Protein AF-A0A5K0ZH71-F1 (afdb_monomer_lite)

Foldseek 3Di:
DDDDDDDDDDDDDDDDDDPDDPPPPPPPPDDDDDDDPDDDDDDKDWDWDWDQDPPVNDIDIDIDIPDDDWDKDKAADDPDPPPFGAHDDDDDDPQWDDDPNRTIMHTDD

Sequence (109 aa):
LDQMSNMLLKTKGSQSKGQGEKKMKQNDGIYEEYPILKETIVDGFLSISVQESKEMKKHLVFFDTDLSGDIIVHWGVCKDDKKRWEIPSGPHPPKTHIFRKKALRTFLQ

Organism: NCBI:txid210225

Structure (mmCIF, N/CA/C/O backbone):
data_AF-A0A5K0ZH71-F1
#
_entry.id   AF-A0A5K0ZH71-F1
#
loop_
_atom_site.group_PDB
_atom_site.id
_atom_site.type_symbol
_atom_site.label_atom_id
_atom_site.label_alt_id
_atom_site.label_comp_id
_atom_site.label_asym_id
_atom_site.label_entity_id
_atom_site.label_seq_id
_atom_site.pdbx_PDB_ins_code
_atom_site.Cartn_x
_atom_site.Cartn_y
_atom_site.Cartn_z
_atom_site.occupancy
_atom_site.B_iso_or_equiv
_atom_site.auth_seq_id
_atom_site.auth_comp_id
_atom_site.auth_asym_id
_atom_site.auth_atom_id
_atom_site.pdbx_PDB_model_num
ATOM 1 N N . LEU A 1 1 ? 39.118 -36.089 -10.237 1.00 35.03 1 LEU A N 1
ATOM 2 C CA . LEU A 1 1 ? 39.570 -35.903 -11.626 1.00 35.03 1 LEU A CA 1
ATOM 3 C C . LEU A 1 1 ? 38.456 -35.151 -12.341 1.00 35.03 1 LEU A C 1
ATOM 5 O O . LEU A 1 1 ? 37.458 -35.777 -12.651 1.00 35.03 1 LEU A O 1
ATOM 9 N N . ASP A 1 2 ? 38.411 -33.837 -12.507 1.00 37.56 2 ASP A N 1
ATOM 10 C CA . ASP A 1 2 ? 39.281 -32.703 -12.184 1.00 37.56 2 ASP A CA 1
ATOM 11 C C . ASP A 1 2 ? 38.351 -31.477 -12.154 1.00 37.56 2 ASP A C 1
ATOM 13 O O . ASP A 1 2 ? 37.474 -31.334 -13.001 1.00 37.56 2 ASP A O 1
ATOM 17 N N . GLN A 1 3 ? 38.301 -30.730 -11.052 1.00 43.28 3 GLN A N 1
ATOM 18 C CA . GLN A 1 3 ? 38.891 -29.390 -10.951 1.00 43.28 3 GLN A CA 1
ATOM 19 C C . GLN A 1 3 ? 38.904 -28.576 -12.257 1.00 43.28 3 GLN A C 1
ATOM 21 O O . GLN A 1 3 ? 39.771 -28.754 -13.104 1.00 43.28 3 GLN A O 1
ATOM 26 N N . MET A 1 4 ? 38.040 -27.563 -12.324 1.00 40.00 4 MET A N 1
ATOM 27 C CA . MET A 1 4 ? 38.309 -26.343 -13.089 1.00 40.00 4 MET A CA 1
ATOM 28 C C . MET A 1 4 ? 38.264 -25.161 -12.121 1.00 40.00 4 MET A C 1
ATOM 30 O O . MET A 1 4 ? 37.218 -24.606 -11.796 1.00 40.00 4 MET A O 1
ATOM 34 N N . SER A 1 5 ? 39.456 -24.872 -11.605 1.00 38.00 5 SER A N 1
ATOM 35 C CA . SER A 1 5 ? 39.851 -23.634 -10.942 1.00 38.00 5 SER A CA 1
ATOM 36 C C . SER A 1 5 ? 40.274 -22.595 -11.992 1.00 38.00 5 SER A C 1
ATOM 38 O O . SER A 1 5 ? 40.619 -22.957 -13.116 1.00 38.00 5 SER A O 1
ATOM 40 N N . ASN A 1 6 ? 40.391 -21.341 -11.532 1.00 37.84 6 ASN A N 1
ATOM 41 C CA . ASN A 1 6 ? 41.054 -20.165 -12.127 1.00 37.84 6 ASN A CA 1
ATOM 42 C C . ASN A 1 6 ? 40.073 -19.259 -12.905 1.00 37.84 6 ASN A C 1
ATOM 44 O O . ASN A 1 6 ? 39.447 -19.680 -13.859 1.00 37.84 6 ASN A O 1
ATOM 48 N N . MET A 1 7 ? 39.859 -17.994 -12.534 1.00 36.88 7 MET A N 1
ATOM 49 C CA . MET A 1 7 ? 40.8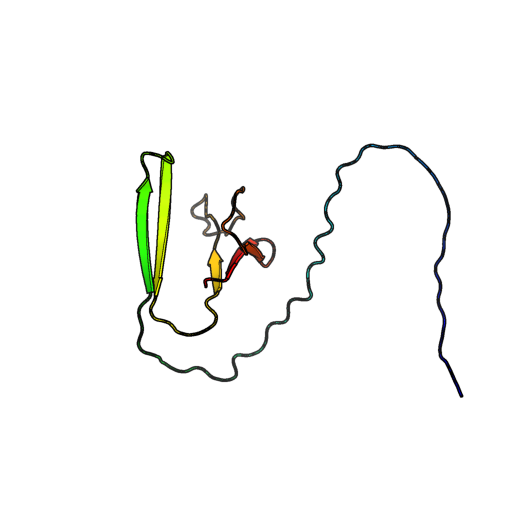99 -16.976 -12.408 1.00 36.88 7 MET A CA 1
ATOM 50 C C . MET A 1 7 ? 40.730 -16.038 -11.209 1.00 36.88 7 MET A C 1
ATOM 52 O O . MET A 1 7 ? 39.722 -15.368 -11.000 1.00 36.88 7 MET A O 1
ATOM 56 N N . LEU A 1 8 ? 41.843 -15.948 -10.497 1.00 36.78 8 LEU A N 1
ATOM 57 C CA . LEU A 1 8 ? 42.254 -14.913 -9.572 1.00 36.78 8 LEU A CA 1
ATOM 58 C C . LEU A 1 8 ? 42.558 -13.618 -10.354 1.00 36.78 8 LEU A C 1
ATOM 60 O O . LEU A 1 8 ? 43.477 -13.602 -11.166 1.00 36.78 8 LEU A O 1
ATOM 64 N N . LEU A 1 9 ? 41.869 -12.515 -10.058 1.00 39.53 9 LEU A N 1
ATOM 65 C CA . LEU A 1 9 ? 42.387 -11.166 -10.317 1.00 39.53 9 LEU A CA 1
ATOM 66 C C . LEU A 1 9 ? 42.662 -10.502 -8.967 1.00 39.53 9 LEU A C 1
ATOM 68 O O . LEU A 1 9 ? 41.819 -9.826 -8.383 1.00 39.53 9 LEU A O 1
ATOM 72 N N . LYS A 1 10 ? 43.867 -10.748 -8.445 1.00 32.72 10 LYS A N 1
ATOM 73 C CA . LYS A 1 10 ? 44.486 -9.886 -7.437 1.00 32.72 10 LYS A CA 1
ATOM 74 C C . LYS A 1 10 ? 45.272 -8.810 -8.178 1.00 32.72 10 LYS A C 1
ATOM 76 O O . LYS A 1 10 ? 46.287 -9.127 -8.787 1.00 32.72 10 LYS A O 1
ATOM 81 N N . THR A 1 11 ? 44.883 -7.552 -8.007 1.00 38.69 11 THR A N 1
ATOM 82 C CA . THR A 1 11 ? 45.787 -6.414 -8.212 1.00 38.69 11 THR A CA 1
ATOM 83 C C . THR A 1 11 ? 45.889 -5.672 -6.885 1.00 38.69 11 THR A C 1
ATOM 85 O O . THR A 1 11 ? 44.890 -5.195 -6.350 1.00 38.69 11 THR A O 1
ATOM 88 N N . LYS A 1 12 ? 47.093 -5.648 -6.301 1.00 36.97 12 LYS A N 1
ATOM 89 C CA . LYS A 1 12 ? 47.410 -4.884 -5.088 1.00 36.97 12 LYS A CA 1
ATOM 90 C C . LYS A 1 12 ? 47.831 -3.461 -5.461 1.00 36.97 12 LYS A C 1
ATOM 92 O O . LYS A 1 12 ? 48.681 -3.298 -6.325 1.00 36.97 12 LYS A O 1
ATOM 97 N N . GLY A 1 13 ? 47.359 -2.500 -4.666 1.00 32.72 13 GLY A N 1
ATOM 98 C CA . GLY A 1 13 ? 48.153 -1.349 -4.225 1.00 32.72 13 GLY A CA 1
ATOM 99 C C . GLY A 1 13 ? 47.803 0.004 -4.843 1.00 32.72 13 GLY A C 1
ATOM 100 O O . GLY A 1 13 ? 48.231 0.306 -5.944 1.00 32.72 13 GLY A O 1
ATOM 101 N N . SER A 1 14 ? 47.134 0.864 -4.071 1.00 30.84 14 SER A N 1
ATOM 102 C CA . SER A 1 14 ? 47.759 2.099 -3.572 1.00 30.84 14 SER A CA 1
ATOM 103 C C . SER A 1 14 ? 46.867 2.749 -2.508 1.00 30.84 14 SER A C 1
ATOM 105 O O . SER A 1 14 ? 45.655 2.876 -2.674 1.00 30.84 14 SER A O 1
ATOM 107 N N . GLN A 1 15 ? 47.476 3.114 -1.382 1.00 37.81 15 GLN A N 1
ATOM 108 C CA . GLN A 1 15 ? 46.879 3.903 -0.312 1.00 37.81 15 GLN A CA 1
ATOM 109 C C . GLN A 1 15 ? 46.767 5.360 -0.781 1.00 37.81 15 GLN A C 1
ATOM 111 O O . GLN A 1 15 ? 47.780 6.007 -1.022 1.00 37.81 15 GLN A O 1
ATOM 116 N N . SER A 1 16 ? 45.557 5.914 -0.801 1.00 35.88 16 SER A N 1
ATOM 117 C CA . SER A 1 16 ? 45.359 7.362 -0.699 1.00 35.88 16 SER A CA 1
ATOM 118 C C . SER A 1 16 ? 44.212 7.640 0.265 1.00 35.88 16 SER A C 1
ATOM 120 O O . SER A 1 16 ? 43.078 7.211 0.046 1.00 35.88 16 SER A O 1
ATOM 122 N N . LYS A 1 17 ? 44.529 8.330 1.365 1.00 39.56 17 LYS A N 1
ATOM 123 C CA . LYS A 1 17 ? 43.561 8.858 2.330 1.00 39.56 17 LYS A CA 1
ATOM 124 C C . LYS A 1 17 ? 42.609 9.821 1.615 1.00 39.56 17 LYS A C 1
ATOM 126 O O . LYS A 1 17 ? 43.053 10.810 1.046 1.00 39.56 17 LYS A O 1
ATOM 131 N N . GLY A 1 18 ? 41.315 9.556 1.723 1.00 32.16 18 GLY A N 1
ATOM 132 C CA . GLY A 1 18 ? 40.247 10.487 1.386 1.00 32.16 18 GLY A CA 1
ATOM 133 C C . GLY A 1 18 ? 38.979 10.035 2.095 1.00 32.16 18 GLY A C 1
ATOM 134 O O . GLY A 1 18 ? 38.465 8.956 1.812 1.00 32.16 18 GLY A O 1
ATOM 135 N N . GLN A 1 19 ? 38.519 10.821 3.071 1.00 44.03 19 GLN A N 1
ATOM 136 C CA . GLN A 1 19 ? 37.180 10.692 3.639 1.00 44.03 19 GLN A CA 1
ATOM 137 C C . GLN A 1 19 ? 36.180 10.921 2.504 1.00 44.03 19 GLN A C 1
ATOM 139 O O . GLN A 1 19 ? 36.032 12.033 2.012 1.00 44.03 19 GLN A O 1
ATOM 144 N N . GLY A 1 20 ? 35.544 9.845 2.058 1.00 29.58 20 GLY A N 1
ATOM 145 C CA . GLY A 1 20 ? 34.496 9.861 1.055 1.00 29.58 20 GLY A CA 1
ATOM 146 C C . GLY A 1 20 ? 33.407 8.918 1.522 1.00 29.58 20 GLY A C 1
ATOM 147 O O . GLY A 1 20 ? 33.660 7.741 1.775 1.00 29.58 20 GLY A O 1
ATOM 148 N N . GLU A 1 21 ? 32.227 9.486 1.717 1.00 36.91 21 GLU A N 1
ATOM 149 C CA . GLU A 1 21 ? 30.980 8.853 2.123 1.00 36.91 21 GLU A CA 1
ATOM 150 C C . GLU A 1 21 ? 30.855 7.420 1.588 1.00 36.91 21 GLU A C 1
ATOM 152 O O . GLU A 1 21 ? 30.946 7.170 0.382 1.00 36.91 21 GLU A O 1
ATOM 157 N N . LYS A 1 22 ? 30.615 6.462 2.491 1.00 34.19 22 LYS A N 1
ATOM 158 C CA . LYS A 1 22 ? 30.231 5.099 2.119 1.00 34.19 22 LYS A CA 1
ATOM 159 C C . LYS A 1 22 ? 28.872 5.165 1.418 1.00 34.19 22 LYS A C 1
ATOM 161 O O . LYS A 1 22 ? 27.836 4.970 2.047 1.00 34.19 22 LYS A O 1
ATOM 166 N N . LYS A 1 23 ? 28.866 5.409 0.105 1.00 37.25 23 LYS A N 1
ATOM 167 C CA . LYS A 1 23 ? 27.742 5.050 -0.758 1.00 37.25 23 LYS A CA 1
ATOM 168 C C . LYS A 1 23 ? 27.621 3.538 -0.682 1.00 37.25 23 LYS A C 1
ATOM 170 O O . LYS A 1 23 ? 28.367 2.801 -1.324 1.00 37.25 23 LYS A O 1
ATOM 175 N N . MET A 1 24 ? 26.723 3.099 0.189 1.00 38.91 24 MET A N 1
ATOM 176 C CA . MET A 1 24 ? 26.236 1.736 0.268 1.00 38.91 24 MET A CA 1
ATOM 177 C C . MET A 1 24 ? 25.810 1.354 -1.151 1.00 38.91 24 MET A C 1
ATOM 179 O O . MET A 1 24 ? 24.806 1.855 -1.655 1.00 38.91 24 MET A O 1
ATOM 183 N N . LYS A 1 25 ? 26.639 0.557 -1.838 1.00 42.22 25 LYS A N 1
ATOM 184 C CA . LYS A 1 25 ? 26.277 -0.063 -3.112 1.00 42.22 25 LYS A CA 1
ATOM 185 C C . LYS A 1 25 ? 25.063 -0.928 -2.808 1.00 42.22 25 LYS A C 1
ATOM 187 O O . LYS A 1 25 ? 25.201 -2.021 -2.265 1.00 42.22 25 LYS A O 1
ATOM 192 N N . GLN A 1 26 ? 23.878 -0.396 -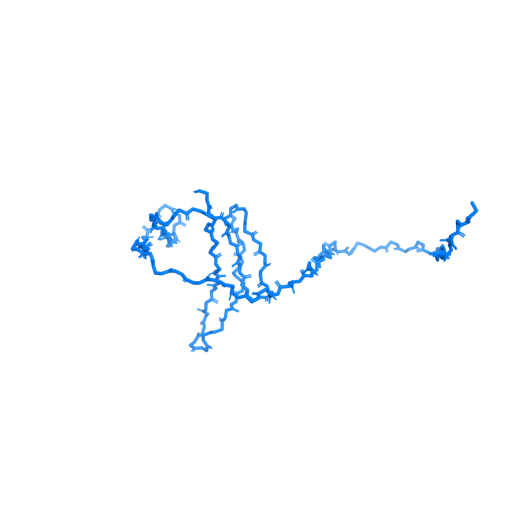3.081 1.00 53.59 26 GLN A N 1
ATOM 193 C CA . GLN A 1 26 ? 22.684 -1.209 -3.178 1.00 53.59 26 GLN A CA 1
ATOM 194 C C . GLN A 1 26 ? 22.958 -2.154 -4.342 1.00 53.59 26 GLN A C 1
ATOM 196 O O . GLN A 1 26 ? 23.042 -1.723 -5.489 1.00 53.59 26 GLN A O 1
ATOM 201 N N . ASN A 1 27 ? 23.219 -3.423 -4.025 1.00 48.53 27 ASN A N 1
ATOM 202 C CA . ASN A 1 27 ? 23.060 -4.480 -5.005 1.00 48.53 27 ASN A CA 1
ATOM 203 C C . ASN A 1 27 ? 21.618 -4.347 -5.480 1.00 48.53 27 ASN A C 1
ATOM 205 O O . ASN A 1 27 ? 20.692 -4.600 -4.708 1.00 48.53 27 ASN A O 1
ATOM 209 N N . ASP A 1 28 ? 21.448 -3.876 -6.711 1.00 54.19 28 ASP A N 1
ATOM 210 C CA . ASP A 1 28 ? 20.194 -3.968 -7.435 1.00 54.19 28 ASP A CA 1
ATOM 211 C C . ASP A 1 28 ? 19.927 -5.471 -7.578 1.00 54.19 28 ASP A C 1
ATOM 213 O O . ASP A 1 28 ? 20.403 -6.109 -8.515 1.00 54.19 28 ASP A O 1
ATOM 217 N N . GLY A 1 29 ? 19.302 -6.068 -6.557 1.00 58.12 29 GLY A N 1
ATOM 218 C CA . GLY A 1 29 ? 18.935 -7.476 -6.553 1.00 58.12 29 GLY A CA 1
ATOM 219 C C . GLY A 1 29 ? 18.209 -7.768 -7.855 1.00 58.12 29 GLY A C 1
ATOM 220 O O . GLY A 1 29 ? 17.353 -6.982 -8.265 1.00 58.12 29 GLY A O 1
ATOM 221 N N . ILE A 1 30 ? 18.622 -8.839 -8.529 1.00 63.50 30 ILE A N 1
ATOM 222 C CA . ILE A 1 30 ? 18.073 -9.234 -9.822 1.00 63.50 30 ILE A CA 1
ATOM 223 C C . ILE A 1 30 ? 16.554 -9.329 -9.642 1.00 63.50 30 ILE A C 1
ATOM 225 O O . ILE A 1 30 ? 16.062 -10.114 -8.833 1.00 63.50 30 ILE A O 1
ATOM 229 N N . TYR A 1 31 ? 15.831 -8.427 -10.301 1.00 64.31 31 TYR A N 1
ATOM 230 C CA . TYR A 1 31 ? 14.381 -8.372 -10.245 1.00 64.31 31 TYR A CA 1
ATOM 231 C C . TYR A 1 31 ? 13.847 -9.207 -11.398 1.00 64.31 31 TYR A C 1
ATOM 233 O O . TYR A 1 31 ? 14.067 -8.862 -12.558 1.00 64.31 31 TYR A O 1
ATOM 241 N N . GLU A 1 32 ? 13.159 -10.291 -11.068 1.00 72.38 32 GLU A N 1
ATOM 242 C CA . GLU A 1 32 ? 12.514 -11.163 -12.041 1.00 72.38 32 GLU A CA 1
ATOM 243 C C . GLU A 1 32 ? 11.000 -10.993 -11.931 1.00 72.38 32 GLU A C 1
ATOM 245 O O . GLU A 1 32 ? 10.413 -11.133 -10.855 1.00 72.38 32 GLU A O 1
ATOM 250 N N . GLU A 1 33 ? 10.370 -10.641 -13.051 1.00 74.38 33 GLU A N 1
ATOM 251 C CA . GLU A 1 33 ? 8.919 -10.699 -13.187 1.00 74.38 33 GLU A CA 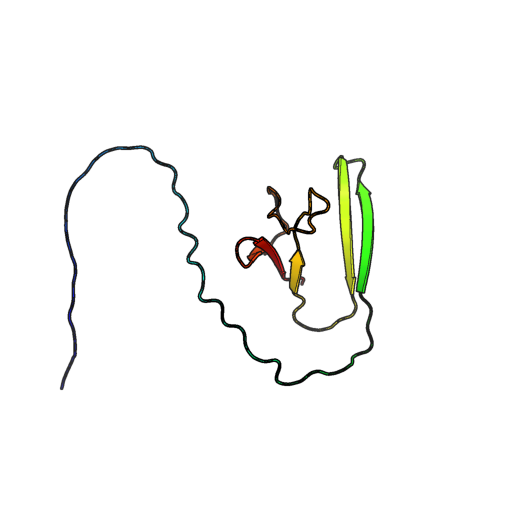1
ATOM 252 C C . GLU A 1 33 ? 8.542 -12.113 -13.609 1.00 74.38 33 GLU A C 1
ATOM 254 O O . GLU A 1 33 ? 9.015 -12.612 -14.630 1.00 74.38 33 GLU A O 1
ATOM 259 N N . TYR A 1 34 ? 7.678 -12.749 -12.826 1.00 78.44 34 TYR A N 1
ATOM 260 C CA . TYR A 1 34 ? 7.092 -14.031 -13.182 1.00 78.44 34 TYR A CA 1
ATOM 261 C C . TYR A 1 34 ? 5.692 -13.800 -13.751 1.00 78.44 34 TYR A C 1
ATOM 263 O O . TYR A 1 34 ? 4.960 -12.950 -13.235 1.00 78.44 34 TYR A O 1
ATOM 271 N N . PRO A 1 35 ? 5.294 -14.537 -14.800 1.00 83.00 35 PRO A N 1
ATOM 272 C CA . PRO A 1 35 ? 3.938 -14.454 -15.317 1.00 83.00 35 PRO A CA 1
ATOM 273 C C . PRO A 1 35 ? 2.939 -14.916 -14.250 1.00 83.00 35 PRO A C 1
ATOM 275 O O . PRO A 1 35 ? 3.186 -15.879 -13.522 1.00 83.00 35 PRO A O 1
ATOM 278 N N . ILE A 1 36 ? 1.793 -14.237 -14.173 1.00 85.69 36 ILE A N 1
ATOM 279 C CA . ILE A 1 36 ? 0.689 -14.648 -13.301 1.00 85.69 36 ILE A CA 1
ATOM 280 C C . ILE A 1 36 ? 0.133 -15.964 -13.852 1.00 85.69 36 ILE A C 1
ATOM 282 O O . ILE A 1 36 ? -0.427 -16.001 -14.944 1.00 85.69 36 ILE A O 1
ATOM 286 N N . LEU A 1 37 ? 0.320 -17.054 -13.104 1.00 91.62 37 LEU A N 1
ATOM 287 C CA . LEU A 1 37 ? -0.095 -18.399 -13.526 1.00 91.62 37 LEU A CA 1
ATOM 288 C C . LEU A 1 37 ? -1.567 -18.695 -13.217 1.00 91.62 37 LEU A C 1
ATOM 290 O O . LEU A 1 37 ? -2.165 -19.575 -13.833 1.00 91.62 37 LEU A O 1
ATOM 294 N N . LYS A 1 38 ? -2.139 -17.993 -12.235 1.00 89.50 38 LYS A N 1
ATOM 295 C CA . LYS A 1 38 ? -3.518 -18.167 -11.784 1.00 89.50 38 LYS A CA 1
ATOM 296 C C . LYS A 1 38 ? -4.022 -16.874 -11.158 1.00 89.50 38 LYS A C 1
ATOM 298 O O . LYS A 1 38 ? -3.334 -16.279 -10.335 1.00 89.50 38 LYS A O 1
ATOM 303 N N . GLU A 1 39 ? -5.241 -16.504 -11.510 1.00 89.44 39 GLU A N 1
ATOM 304 C CA . GLU A 1 39 ? -5.984 -15.402 -10.912 1.00 89.44 39 GLU A CA 1
ATOM 305 C C . GLU A 1 39 ? -7.297 -15.958 -10.358 1.00 89.44 39 GLU A C 1
ATOM 307 O O . GLU A 1 39 ? -7.931 -16.818 -10.976 1.00 89.44 39 GLU A O 1
ATOM 312 N N . THR A 1 40 ? -7.679 -15.519 -9.164 1.00 86.56 40 THR A N 1
ATOM 313 C CA . THR A 1 40 ? -8.939 -15.902 -8.527 1.00 86.56 40 THR A CA 1
ATOM 314 C C . THR A 1 40 ? -9.601 -14.668 -7.965 1.00 86.56 40 THR A C 1
ATOM 316 O O . THR A 1 40 ? -8.954 -13.887 -7.270 1.00 86.56 40 THR A O 1
ATOM 319 N N . ILE A 1 41 ? -10.895 -14.531 -8.227 1.00 86.50 41 ILE A N 1
ATOM 320 C CA . ILE A 1 41 ? -11.710 -13.510 -7.584 1.00 86.50 41 ILE A CA 1
ATOM 321 C C . ILE A 1 41 ? -11.969 -13.984 -6.158 1.00 86.50 41 ILE A C 1
ATOM 323 O O . ILE A 1 41 ? -12.452 -15.098 -5.948 1.00 86.50 41 ILE A O 1
ATOM 327 N N . VAL A 1 42 ? -11.595 -13.149 -5.199 1.00 84.81 42 VAL A N 1
ATOM 328 C CA . VAL A 1 42 ? -11.853 -13.354 -3.778 1.00 84.81 42 VAL A CA 1
ATOM 329 C C . VAL A 1 42 ? -12.642 -12.162 -3.269 1.00 84.81 42 VAL A C 1
ATOM 331 O O . VAL A 1 42 ? -12.348 -11.023 -3.637 1.00 84.81 42 VAL A O 1
ATOM 334 N N . ASP A 1 43 ? -13.644 -12.432 -2.443 1.00 89.19 43 ASP A N 1
ATOM 335 C CA . ASP A 1 43 ? -14.326 -11.379 -1.706 1.00 89.19 43 ASP A CA 1
ATOM 336 C C . ASP A 1 43 ? -13.424 -10.928 -0.554 1.00 89.19 43 ASP A C 1
ATOM 338 O O . ASP A 1 43 ? -12.831 -11.752 0.144 1.00 89.19 43 ASP A O 1
ATOM 342 N N . GLY A 1 44 ? -13.307 -9.618 -0.375 1.00 88.12 44 GLY A N 1
ATOM 343 C CA . GLY A 1 44 ? -12.516 -9.005 0.683 1.00 88.12 44 GLY A CA 1
ATOM 344 C C . GLY A 1 44 ? -12.633 -7.488 0.637 1.00 88.12 44 GLY A C 1
ATOM 345 O O . GLY A 1 44 ? -13.252 -6.921 -0.270 1.00 88.12 44 GLY A O 1
ATOM 346 N N . PHE A 1 45 ? -12.033 -6.816 1.610 1.00 91.12 45 PHE A N 1
ATOM 347 C CA . PHE A 1 45 ? -11.971 -5.367 1.674 1.00 91.12 45 PHE A CA 1
ATOM 348 C C . PHE A 1 45 ? -10.535 -4.863 1.788 1.00 91.12 45 PHE A C 1
ATOM 350 O O . PHE A 1 45 ? -9.651 -5.476 2.383 1.00 91.12 45 PHE A O 1
ATOM 357 N N . LEU A 1 46 ? -10.328 -3.673 1.237 1.00 90.75 46 LEU A N 1
ATOM 358 C CA . LEU A 1 46 ? -9.191 -2.819 1.532 1.00 90.75 46 LEU A CA 1
ATOM 359 C C . LEU A 1 46 ? -9.752 -1.433 1.837 1.00 90.75 46 LEU A C 1
ATOM 361 O O . LEU A 1 46 ? -10.380 -0.810 0.982 1.00 90.75 46 LEU A O 1
ATOM 365 N N . SER A 1 47 ? -9.527 -0.959 3.053 1.00 93.62 47 SER A N 1
ATOM 366 C CA . SER A 1 47 ? -9.879 0.381 3.494 1.00 93.62 47 SER A CA 1
ATOM 367 C C . SER A 1 47 ? -8.613 1.211 3.640 1.00 93.62 47 SER A C 1
ATOM 369 O O . SER A 1 47 ? -7.620 0.765 4.217 1.00 93.62 47 SER A O 1
ATOM 371 N N . ILE A 1 48 ? -8.656 2.431 3.107 1.00 93.38 48 ILE A N 1
ATOM 372 C CA . ILE A 1 48 ? -7.591 3.416 3.256 1.00 93.38 48 ILE A CA 1
ATOM 373 C C . ILE A 1 48 ? -8.205 4.635 3.922 1.00 93.38 48 ILE A C 1
ATOM 375 O O . ILE A 1 48 ? -9.130 5.242 3.381 1.00 93.38 48 ILE A O 1
ATOM 379 N N . SER A 1 49 ? -7.679 5.008 5.082 1.00 94.88 49 SER A N 1
ATOM 380 C CA . SER A 1 49 ? -8.114 6.212 5.785 1.00 94.88 49 SER A CA 1
ATOM 381 C C . SER A 1 49 ? -6.935 7.125 6.086 1.00 94.88 49 SER A C 1
ATOM 383 O O . SER A 1 49 ? -5.796 6.684 6.244 1.00 94.88 49 SER A O 1
ATOM 385 N N . VAL A 1 50 ? -7.210 8.428 6.118 1.00 94.38 50 VAL A N 1
ATOM 386 C CA . VAL A 1 50 ? -6.212 9.452 6.420 1.00 94.38 50 VAL A CA 1
ATOM 387 C C . VAL A 1 50 ? -6.691 10.248 7.618 1.00 94.38 50 VAL A C 1
ATOM 389 O O . VAL A 1 50 ? -7.776 10.825 7.593 1.00 94.38 50 VAL A O 1
ATOM 392 N N . GLN A 1 51 ? -5.866 10.301 8.657 1.00 94.69 51 GLN A N 1
ATOM 393 C CA . GLN A 1 51 ? -6.152 11.045 9.875 1.00 94.69 51 GLN A CA 1
ATOM 394 C C . GLN A 1 51 ? -5.055 12.071 10.135 1.00 94.69 51 GLN A C 1
ATOM 396 O O . GLN A 1 51 ? -3.867 11.782 10.021 1.00 94.69 51 GLN A O 1
ATOM 401 N N . GLU A 1 52 ? -5.433 13.281 10.528 1.00 94.44 52 GLU A N 1
ATOM 402 C CA . GLU A 1 52 ? -4.467 14.262 11.012 1.00 94.44 52 GLU A CA 1
ATOM 403 C C . GLU A 1 52 ? -4.044 13.931 12.452 1.00 94.44 52 GLU A C 1
ATOM 405 O O . GLU A 1 52 ? -4.871 13.861 13.363 1.00 94.44 52 GLU A O 1
ATOM 410 N N . SER A 1 53 ? -2.742 13.749 12.673 1.00 90.25 53 SER A N 1
ATOM 411 C CA . SER A 1 53 ? -2.161 13.651 14.009 1.00 90.25 53 SER A CA 1
ATOM 412 C C . SER A 1 53 ? -1.647 15.019 14.440 1.00 90.25 53 SER A C 1
ATOM 414 O O . SER A 1 53 ? -0.615 15.492 13.957 1.00 90.25 53 SER A O 1
ATOM 416 N N . LYS A 1 54 ? -2.355 15.646 15.388 1.00 91.88 54 LYS A N 1
ATOM 417 C CA . LYS A 1 54 ? -1.945 16.931 15.980 1.00 91.88 54 LYS A CA 1
ATOM 418 C C . LYS A 1 54 ? -0.614 16.827 16.727 1.00 91.88 54 LYS A C 1
ATOM 420 O O . LYS A 1 54 ? 0.183 17.757 16.680 1.00 91.88 54 LYS A O 1
ATOM 425 N N . GLU A 1 55 ? -0.368 15.690 17.376 1.00 91.00 55 GLU A N 1
ATOM 426 C CA . GLU A 1 55 ? 0.871 15.408 18.108 1.00 91.00 55 GLU A CA 1
ATOM 427 C C . GLU A 1 55 ? 2.075 15.332 17.162 1.00 91.00 55 GLU A C 1
ATOM 429 O O . GLU A 1 55 ? 3.076 16.017 17.359 1.00 91.00 55 GLU A O 1
ATOM 434 N N . MET A 1 56 ? 1.953 14.550 16.087 1.00 84.19 56 MET A N 1
ATOM 435 C CA . MET A 1 56 ? 3.050 14.327 15.144 1.00 84.19 56 MET A CA 1
ATOM 436 C C . MET A 1 56 ? 3.155 15.418 14.072 1.00 84.19 56 MET A C 1
ATOM 438 O O . MET A 1 56 ? 4.120 15.410 13.306 1.00 84.19 56 MET A O 1
ATOM 442 N N . LYS A 1 57 ? 2.168 16.327 13.992 1.00 89.56 57 LYS A N 1
ATOM 443 C CA . LYS A 1 57 ? 1.984 17.321 12.916 1.00 89.56 57 LYS A CA 1
ATOM 444 C C . LYS A 1 57 ? 2.085 16.689 11.522 1.00 89.56 57 LYS A C 1
ATOM 446 O O . LYS A 1 57 ? 2.754 17.210 10.631 1.00 89.56 57 LYS A O 1
ATOM 451 N N . LYS A 1 58 ? 1.474 15.514 11.363 1.00 85.94 58 LYS A N 1
ATOM 452 C CA . LYS A 1 58 ? 1.535 14.683 10.153 1.00 85.94 58 LYS A CA 1
ATOM 453 C C . LYS A 1 58 ? 0.173 14.070 9.870 1.00 85.94 58 LYS A C 1
ATOM 455 O O . LYS A 1 58 ? -0.603 13.822 10.791 1.00 85.94 58 LYS A O 1
ATOM 460 N N . HIS A 1 59 ? -0.070 13.754 8.605 1.00 89.12 59 HIS A N 1
ATOM 461 C CA . HIS A 1 59 ? -1.154 12.857 8.228 1.00 89.12 59 HIS A CA 1
ATOM 462 C C . HIS A 1 59 ? -0.702 11.408 8.419 1.00 89.12 59 HIS A C 1
ATOM 464 O O . HIS A 1 59 ? 0.359 11.010 7.935 1.00 89.12 59 HIS A O 1
ATOM 470 N N . LEU A 1 60 ? -1.499 10.642 9.151 1.00 89.88 60 LEU A N 1
ATOM 471 C CA . LEU A 1 60 ? -1.374 9.202 9.290 1.00 89.88 60 LEU A CA 1
ATOM 472 C C . LEU A 1 60 ? -2.253 8.552 8.233 1.00 89.88 60 LEU A C 1
ATOM 474 O O . LEU A 1 60 ? -3.414 8.928 8.087 1.00 89.88 60 LEU A O 1
ATOM 478 N N . VAL A 1 61 ? -1.688 7.600 7.500 1.00 90.12 61 VAL A N 1
ATOM 479 C CA . VAL A 1 61 ? -2.418 6.796 6.521 1.00 90.12 61 VAL A CA 1
ATOM 480 C C . VAL A 1 61 ? -2.548 5.396 7.096 1.00 90.12 61 VAL A C 1
ATOM 482 O O . VAL A 1 61 ? -1.533 4.769 7.405 1.00 90.12 61 VAL A O 1
ATOM 485 N N . PHE A 1 62 ? -3.780 4.928 7.250 1.00 90.94 62 PHE A N 1
ATOM 486 C CA . PHE A 1 62 ? -4.093 3.588 7.728 1.00 90.94 62 PHE A CA 1
ATOM 487 C C . PHE A 1 62 ? -4.552 2.726 6.559 1.00 90.94 62 PHE A C 1
ATOM 489 O O . PHE A 1 62 ? -5.302 3.192 5.699 1.00 90.94 62 PHE A O 1
ATOM 496 N N . PHE A 1 63 ? -4.077 1.484 6.546 1.00 90.81 63 PHE A N 1
ATOM 497 C CA . PHE A 1 63 ? -4.435 0.458 5.577 1.00 90.81 63 PHE A CA 1
ATOM 498 C C . PHE A 1 63 ? -5.009 -0.718 6.359 1.00 90.81 63 PHE A C 1
ATOM 500 O O . PHE A 1 63 ? -4.264 -1.377 7.080 1.00 90.81 63 PHE A O 1
ATOM 507 N N . ASP A 1 64 ? -6.304 -0.971 6.198 1.00 91.50 64 ASP A N 1
ATOM 508 C CA . ASP A 1 64 ? -6.994 -2.092 6.833 1.00 91.50 64 ASP A CA 1
ATOM 509 C C . ASP A 1 64 ? -7.510 -3.038 5.754 1.00 91.50 64 ASP A C 1
ATOM 511 O O . ASP A 1 64 ? -8.104 -2.600 4.768 1.00 91.50 64 ASP A O 1
ATOM 515 N N . THR A 1 65 ? -7.288 -4.337 5.918 1.00 91.69 65 THR A N 1
ATOM 516 C CA . THR A 1 65 ? -7.731 -5.352 4.960 1.00 91.69 65 THR A CA 1
ATOM 517 C C . THR A 1 65 ? -7.971 -6.688 5.654 1.00 91.69 65 THR A C 1
ATOM 519 O O . THR A 1 65 ? -7.329 -6.983 6.660 1.00 91.69 65 THR A O 1
ATOM 522 N N . ASP A 1 66 ? -8.892 -7.490 5.123 1.00 91.94 66 ASP A N 1
ATOM 523 C CA . ASP A 1 66 ? -9.121 -8.888 5.513 1.00 91.94 66 ASP A CA 1
ATOM 524 C C . ASP A 1 66 ? -8.438 -9.894 4.574 1.00 91.94 66 ASP A C 1
ATOM 526 O O . ASP A 1 66 ? -8.597 -11.106 4.742 1.00 91.94 66 ASP A O 1
ATOM 530 N N . LEU A 1 67 ? -7.666 -9.414 3.594 1.00 89.44 67 LEU A N 1
ATOM 531 C CA . LEU A 1 67 ? -6.935 -10.282 2.683 1.00 89.44 67 LEU A CA 1
ATOM 532 C C . LEU A 1 67 ? -5.924 -11.130 3.464 1.00 89.44 67 LEU A C 1
ATOM 534 O O . LEU A 1 67 ? -5.043 -10.623 4.153 1.00 89.44 67 LEU A O 1
ATOM 538 N N . SER A 1 68 ? -6.038 -12.448 3.337 1.00 86.06 68 SER A N 1
ATOM 539 C CA . SER A 1 68 ? -5.078 -13.388 3.915 1.00 86.06 68 SER A CA 1
ATOM 540 C C . SER A 1 68 ? -3.826 -13.525 3.044 1.00 86.06 68 SER A C 1
ATOM 542 O O . SER A 1 68 ? -3.918 -13.485 1.817 1.00 86.06 68 SER A O 1
ATOM 544 N N . GLY A 1 69 ? -2.682 -13.817 3.666 1.00 87.25 69 GLY A N 1
ATOM 545 C CA . GLY A 1 69 ? -1.420 -14.099 2.978 1.00 87.25 69 GLY A CA 1
ATOM 546 C C . GLY A 1 69 ? -0.433 -12.933 3.015 1.00 87.25 69 GLY A C 1
ATOM 547 O O . GLY A 1 69 ? -0.557 -12.016 3.822 1.00 87.25 69 GLY A O 1
ATOM 548 N N . ASP A 1 70 ? 0.574 -12.997 2.147 1.00 88.56 70 ASP A N 1
ATOM 549 C CA . ASP A 1 70 ? 1.655 -12.015 2.090 1.00 88.56 70 ASP A CA 1
ATOM 550 C C . ASP A 1 70 ? 1.179 -10.711 1.435 1.00 88.56 70 ASP A C 1
ATOM 552 O O . ASP A 1 70 ? 1.088 -10.606 0.208 1.00 88.56 70 ASP A O 1
ATOM 556 N N . ILE A 1 71 ? 0.905 -9.688 2.249 1.00 88.56 71 ILE A N 1
ATOM 557 C CA . ILE A 1 71 ? 0.484 -8.377 1.749 1.00 88.56 71 ILE A CA 1
ATOM 558 C C . ILE A 1 71 ? 1.698 -7.472 1.551 1.00 88.56 71 ILE A C 1
ATOM 560 O O . ILE A 1 71 ? 2.458 -7.156 2.470 1.00 88.56 71 ILE A O 1
ATOM 564 N N . ILE A 1 72 ? 1.848 -6.990 0.320 1.00 91.00 72 ILE A N 1
ATOM 565 C CA . ILE A 1 72 ? 2.921 -6.087 -0.080 1.00 91.00 72 ILE A CA 1
ATOM 566 C C . ILE A 1 72 ? 2.318 -4.764 -0.545 1.00 91.00 72 ILE A C 1
ATOM 568 O O . ILE A 1 72 ? 1.590 -4.715 -1.534 1.00 91.00 72 ILE A O 1
ATOM 572 N N . VAL A 1 73 ? 2.703 -3.670 0.110 1.00 92.00 73 VAL A N 1
ATOM 573 C CA . VAL A 1 73 ? 2.316 -2.313 -0.286 1.00 92.00 73 VAL A CA 1
ATOM 574 C C . VAL A 1 73 ? 3.449 -1.661 -1.063 1.00 92.00 73 VAL A C 1
ATOM 576 O O . VAL A 1 73 ? 4.528 -1.416 -0.521 1.00 92.00 73 VAL A O 1
ATOM 579 N N . HIS A 1 74 ? 3.193 -1.333 -2.328 1.00 92.94 74 HIS A N 1
ATOM 580 C CA . HIS A 1 74 ? 4.030 -0.421 -3.102 1.00 92.94 74 HIS A CA 1
ATOM 581 C C . HIS A 1 74 ? 3.506 1.003 -2.925 1.00 92.94 74 HIS A C 1
ATOM 583 O O . HIS A 1 74 ? 2.343 1.269 -3.212 1.00 92.94 74 HIS A O 1
ATOM 589 N N . TRP A 1 75 ? 4.353 1.927 -2.476 1.00 92.56 75 TRP A N 1
ATOM 590 C CA . TRP A 1 75 ? 3.960 3.315 -2.235 1.00 92.56 75 TRP A CA 1
ATOM 591 C C . TRP A 1 75 ? 5.060 4.310 -2.617 1.00 92.56 75 TRP A C 1
ATOM 593 O O . TRP A 1 75 ? 6.230 3.965 -2.773 1.00 92.56 75 TRP A O 1
ATOM 603 N N . GLY A 1 76 ? 4.678 5.568 -2.789 1.00 92.81 76 GLY A N 1
ATOM 604 C CA . GLY A 1 76 ? 5.563 6.682 -3.111 1.00 92.81 76 GLY A CA 1
ATOM 605 C C . GLY A 1 76 ? 4.817 7.997 -2.927 1.00 92.81 76 GLY A C 1
ATOM 606 O O . GLY A 1 76 ? 3.631 7.999 -2.600 1.00 92.81 76 GLY A O 1
ATOM 607 N N . VAL A 1 77 ? 5.503 9.117 -3.131 1.00 90.44 77 VAL A N 1
ATOM 608 C CA . VAL A 1 77 ? 4.857 10.436 -3.149 1.00 90.44 77 VAL A CA 1
ATOM 609 C C . VAL A 1 77 ? 4.778 10.962 -4.570 1.00 90.44 77 VAL A C 1
ATOM 611 O O . VAL A 1 77 ? 5.656 10.698 -5.389 1.00 90.44 77 VAL A O 1
ATOM 614 N N . CYS A 1 78 ? 3.729 11.724 -4.848 1.00 90.19 78 CYS A N 1
ATOM 615 C CA . CYS A 1 78 ? 3.568 12.466 -6.087 1.00 90.19 78 CYS A CA 1
ATOM 616 C C . CYS A 1 78 ? 3.493 13.947 -5.720 1.00 90.19 78 CYS A C 1
ATOM 618 O O . CYS A 1 78 ? 2.575 14.353 -5.012 1.00 90.19 78 CYS A O 1
ATOM 620 N N . LYS A 1 79 ? 4.492 14.738 -6.124 1.00 84.81 79 LYS A N 1
ATOM 621 C CA . LYS A 1 79 ? 4.572 16.173 -5.786 1.00 84.81 79 LYS A CA 1
ATOM 622 C C . LYS A 1 79 ? 3.957 17.077 -6.849 1.00 84.81 79 LYS A C 1
ATOM 624 O O . LYS A 1 79 ? 3.712 18.247 -6.582 1.00 84.81 79 LYS A O 1
ATOM 629 N N . ASP A 1 80 ? 3.776 16.548 -8.053 1.00 84.81 80 ASP A N 1
ATOM 630 C CA . ASP A 1 80 ? 3.242 17.256 -9.206 1.00 84.81 80 ASP A CA 1
ATOM 631 C C . ASP A 1 80 ? 2.075 16.477 -9.828 1.00 84.81 80 ASP A C 1
ATOM 633 O O . ASP A 1 80 ? 1.887 15.287 -9.576 1.00 84.81 80 ASP A O 1
ATOM 637 N N . ASP A 1 81 ? 1.305 17.126 -10.698 1.00 83.62 81 ASP A N 1
ATOM 638 C CA . ASP A 1 81 ? 0.198 16.477 -11.416 1.00 83.62 81 ASP A CA 1
ATOM 639 C C . ASP A 1 81 ? 0.677 15.485 -12.491 1.00 83.62 81 ASP A C 1
ATOM 641 O O . ASP A 1 81 ? -0.126 14.885 -13.207 1.00 83.62 81 ASP A O 1
ATOM 645 N N . LYS A 1 82 ? 1.995 15.268 -12.618 1.00 81.75 82 LYS A N 1
ATOM 646 C CA . LYS A 1 82 ? 2.572 14.360 -13.619 1.00 81.75 82 LYS A CA 1
ATOM 647 C C . LYS A 1 82 ? 2.453 12.893 -13.208 1.00 81.75 82 LYS A C 1
ATOM 649 O O . LYS A 1 82 ? 2.932 12.032 -13.944 1.00 81.75 82 LYS A O 1
ATOM 654 N N . LYS A 1 83 ? 1.832 12.594 -12.057 1.00 81.38 83 LYS A N 1
ATOM 655 C CA . LYS A 1 83 ? 1.568 11.231 -11.555 1.00 81.38 83 LYS A CA 1
ATOM 656 C C . LYS A 1 83 ? 2.836 10.371 -11.467 1.00 81.38 83 LYS A C 1
ATOM 658 O O . LYS A 1 83 ? 2.790 9.149 -11.618 1.00 81.38 83 LYS A O 1
ATOM 663 N N . ARG A 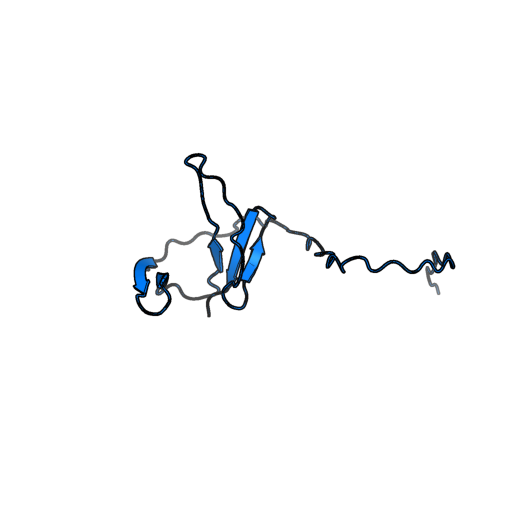1 84 ? 3.992 11.005 -11.247 1.00 87.38 84 ARG A N 1
ATOM 664 C CA . ARG A 1 84 ? 5.282 10.319 -11.125 1.00 87.38 84 ARG A CA 1
ATOM 665 C C . ARG A 1 84 ? 5.518 9.941 -9.675 1.00 87.38 84 ARG A C 1
ATOM 667 O O . ARG A 1 84 ? 5.399 10.771 -8.783 1.00 87.38 84 ARG A O 1
ATOM 674 N N . TRP A 1 85 ? 5.891 8.685 -9.468 1.00 89.50 85 TRP A N 1
ATOM 675 C CA . TRP A 1 85 ? 6.275 8.201 -8.154 1.00 89.50 85 TRP A CA 1
ATOM 676 C C . TRP A 1 85 ? 7.686 8.677 -7.833 1.00 89.50 85 TRP A C 1
ATOM 678 O O . TRP A 1 85 ? 8.628 8.438 -8.594 1.00 89.50 85 TRP A O 1
ATOM 688 N N . GLU A 1 86 ? 7.812 9.349 -6.700 1.00 91.19 86 GLU A N 1
ATOM 689 C CA . GLU A 1 86 ? 9.078 9.718 -6.095 1.00 91.19 86 GLU A CA 1
ATOM 690 C C . GLU A 1 86 ? 9.248 8.978 -4.769 1.00 91.19 86 GLU A C 1
ATOM 692 O O . GLU A 1 86 ? 8.285 8.735 -4.035 1.00 91.19 86 GLU A O 1
ATOM 697 N N . ILE A 1 87 ? 10.497 8.651 -4.441 1.00 92.31 87 ILE A N 1
ATOM 698 C CA . ILE A 1 87 ? 10.846 8.050 -3.156 1.00 92.31 87 ILE A CA 1
ATOM 699 C C . ILE A 1 87 ? 10.841 9.165 -2.096 1.00 92.31 87 ILE A C 1
ATOM 701 O O . ILE A 1 87 ? 11.672 10.075 -2.184 1.00 92.31 87 ILE A O 1
ATOM 705 N N . PRO A 1 88 ? 9.939 9.132 -1.099 1.00 90.94 88 PRO A N 1
ATOM 706 C CA . PRO A 1 88 ? 9.931 10.132 -0.039 1.00 90.94 88 PRO A CA 1
ATOM 707 C C . PRO A 1 88 ? 11.168 10.016 0.855 1.00 90.94 88 PRO A C 1
ATOM 709 O O . PRO A 1 88 ? 11.725 8.932 1.053 1.00 90.94 88 PRO A O 1
ATOM 712 N N . SER A 1 89 ? 11.580 11.140 1.441 1.00 90.00 89 SER A N 1
ATOM 713 C CA . SER A 1 89 ? 12.619 11.164 2.473 1.00 90.00 89 SER A CA 1
ATOM 714 C C . SER A 1 89 ? 12.183 10.374 3.709 1.00 90.00 89 SER A C 1
ATOM 716 O O . SER A 1 89 ? 11.002 10.354 4.052 1.00 90.00 89 SER A O 1
ATOM 718 N N . GLY A 1 90 ? 13.140 9.731 4.381 1.00 86.94 90 GLY A N 1
ATOM 719 C CA . GLY A 1 90 ? 12.877 8.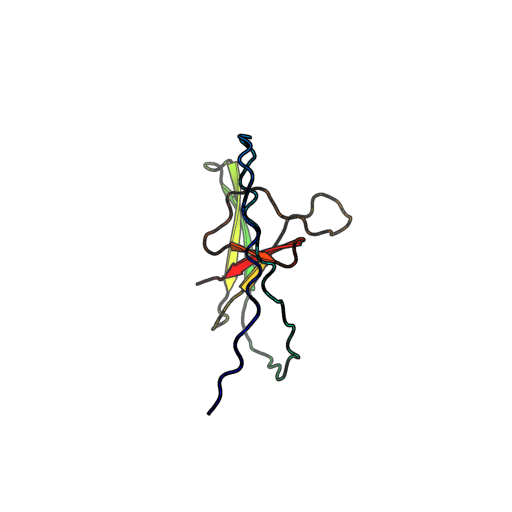980 5.609 1.00 86.94 90 GLY A CA 1
ATOM 720 C C . GLY A 1 90 ? 12.467 9.861 6.802 1.00 86.94 90 GLY A C 1
ATOM 721 O O . GLY A 1 90 ? 12.551 11.090 6.723 1.00 86.94 90 GLY A O 1
ATOM 722 N N . PRO A 1 91 ? 12.065 9.242 7.928 1.00 88.88 91 PRO A N 1
ATOM 723 C CA . PRO A 1 91 ? 12.059 7.796 8.186 1.00 88.88 91 PRO A CA 1
ATOM 724 C C . PRO A 1 91 ? 10.905 7.056 7.488 1.00 88.88 91 PRO A C 1
ATOM 726 O O . PRO A 1 91 ? 9.815 7.598 7.324 1.00 88.88 91 PRO A O 1
ATOM 729 N N . HIS A 1 92 ? 11.153 5.810 7.078 1.00 90.38 92 HIS A N 1
ATOM 730 C CA . HIS A 1 92 ? 10.147 4.920 6.482 1.00 90.38 92 HIS A CA 1
ATOM 731 C C . HIS A 1 92 ? 9.655 3.896 7.516 1.00 90.38 92 HIS A C 1
ATOM 733 O O . HIS A 1 92 ? 10.397 3.608 8.461 1.00 90.38 92 HIS A O 1
ATOM 739 N N . PRO A 1 93 ? 8.456 3.306 7.347 1.00 89.69 93 PRO A N 1
ATOM 740 C CA . PRO A 1 93 ? 8.011 2.197 8.183 1.00 89.69 93 PRO A CA 1
ATOM 741 C C . PRO A 1 93 ? 9.028 1.041 8.199 1.00 89.69 93 PRO A C 1
ATOM 743 O O . PRO A 1 93 ? 9.774 0.861 7.226 1.00 89.69 93 PRO A O 1
ATOM 746 N N . PRO A 1 94 ? 9.056 0.216 9.258 1.00 90.06 94 PRO A N 1
ATOM 747 C CA . PRO A 1 94 ? 9.879 -0.989 9.292 1.00 90.06 94 PRO A CA 1
ATOM 748 C C . PRO A 1 94 ? 9.644 -1.881 8.066 1.00 90.06 94 PRO A C 1
ATOM 750 O O . PRO A 1 94 ? 8.567 -1.873 7.478 1.00 90.06 94 PRO A O 1
ATOM 753 N N . LYS A 1 95 ? 10.661 -2.657 7.671 1.00 90.38 95 LYS A N 1
ATOM 754 C CA . LYS A 1 95 ? 10.604 -3.561 6.501 1.00 90.38 95 LYS A CA 1
ATOM 755 C C . LYS A 1 95 ? 10.279 -2.859 5.172 1.00 90.38 95 LYS A C 1
ATOM 757 O O . LYS A 1 95 ? 9.842 -3.502 4.221 1.00 90.38 95 LYS A O 1
ATOM 762 N N . THR A 1 96 ? 10.531 -1.552 5.086 1.00 93.25 96 THR A N 1
ATOM 763 C CA . THR A 1 96 ? 10.399 -0.793 3.840 1.00 93.25 96 THR A CA 1
ATOM 764 C C . THR A 1 96 ? 11.697 -0.811 3.047 1.00 93.25 96 THR A C 1
ATOM 766 O O . THR A 1 96 ? 12.763 -0.529 3.598 1.00 93.25 96 THR A O 1
ATOM 769 N N . HIS A 1 97 ? 11.637 -1.148 1.759 1.00 92.31 97 HIS A N 1
ATOM 770 C CA . HIS A 1 97 ? 12.792 -1.197 0.855 1.00 92.31 97 HIS A CA 1
ATOM 771 C C . HIS A 1 97 ? 12.501 -0.418 -0.431 1.00 92.31 97 HIS A C 1
ATOM 773 O O . HIS A 1 97 ? 11.349 -0.290 -0.840 1.00 92.31 97 HIS A O 1
ATOM 779 N N . ILE A 1 98 ? 13.543 0.086 -1.097 1.00 91.69 98 ILE A N 1
ATOM 780 C CA . ILE A 1 98 ? 13.390 0.726 -2.409 1.00 91.69 98 ILE A CA 1
ATOM 781 C C . ILE A 1 98 ? 12.954 -0.324 -3.434 1.00 91.69 98 ILE A C 1
ATOM 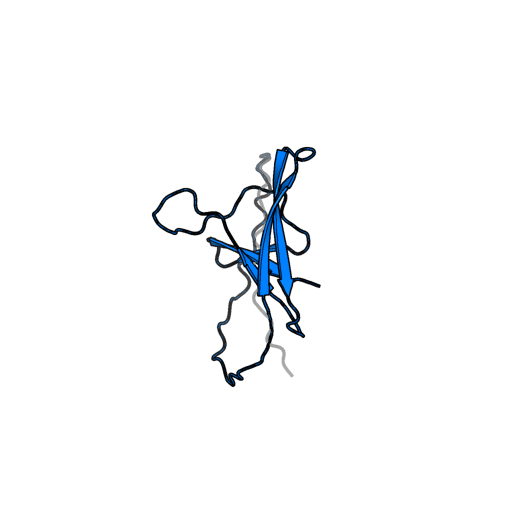783 O O . ILE A 1 98 ? 13.562 -1.386 -3.552 1.00 91.69 98 ILE A O 1
ATOM 787 N N . PHE A 1 99 ? 11.925 0.003 -4.208 1.00 89.31 99 PHE A N 1
ATOM 788 C CA . PHE A 1 99 ? 11.408 -0.812 -5.295 1.00 89.31 99 PHE A CA 1
ATOM 789 C C . PHE A 1 99 ? 11.553 -0.073 -6.624 1.00 89.31 99 PHE A C 1
ATOM 791 O O . PHE A 1 99 ? 11.105 1.067 -6.790 1.00 89.31 99 PHE A O 1
ATOM 798 N N . ARG A 1 100 ? 12.237 -0.719 -7.578 1.00 86.06 100 ARG A N 1
ATOM 799 C CA . ARG A 1 100 ? 12.477 -0.216 -8.945 1.00 86.06 100 ARG A CA 1
ATOM 800 C C . ARG A 1 100 ? 13.035 1.212 -9.027 1.00 86.06 100 ARG A C 1
ATOM 802 O O . ARG A 1 100 ? 12.795 1.907 -10.011 1.00 86.06 100 ARG A O 1
ATOM 809 N N . LYS A 1 101 ? 13.751 1.674 -7.995 1.00 85.88 101 LYS A N 1
ATOM 810 C CA . LYS A 1 101 ? 14.312 3.040 -7.896 1.00 85.88 101 LYS A CA 1
ATOM 811 C C . LYS A 1 101 ? 13.274 4.169 -8.039 1.00 85.88 101 LYS A C 1
ATOM 813 O O . LYS A 1 101 ? 13.648 5.309 -8.292 1.00 85.88 101 LYS A O 1
ATOM 818 N N . LYS A 1 102 ? 11.982 3.862 -7.894 1.00 85.25 102 LYS A N 1
ATOM 819 C CA . LYS A 1 102 ? 10.869 4.808 -8.097 1.00 85.25 102 LYS A CA 1
ATOM 820 C C . LYS A 1 102 ? 9.861 4.794 -6.955 1.00 85.25 102 LYS A C 1
ATOM 822 O O . LYS A 1 102 ? 9.170 5.779 -6.744 1.00 85.25 102 LYS A O 1
ATOM 827 N N . ALA A 1 103 ? 9.792 3.688 -6.226 1.00 91.75 103 ALA A N 1
ATOM 828 C CA . ALA A 1 103 ? 8.831 3.471 -5.165 1.00 91.75 103 ALA A CA 1
ATOM 829 C C . ALA A 1 103 ? 9.521 2.909 -3.924 1.00 91.75 103 ALA A C 1
ATOM 831 O O . ALA A 1 103 ? 10.683 2.494 -3.950 1.00 91.75 103 ALA A O 1
ATOM 832 N N . LEU A 1 104 ? 8.762 2.859 -2.848 1.00 94.19 104 LEU A N 1
ATOM 833 C CA . LEU A 1 104 ? 9.033 2.070 -1.668 1.00 94.19 104 LEU A CA 1
ATOM 834 C C . LEU A 1 104 ? 8.097 0.862 -1.659 1.00 94.19 104 LEU A C 1
ATOM 836 O O . LEU A 1 104 ? 7.000 0.894 -2.214 1.00 94.19 104 LEU A O 1
ATOM 840 N N . ARG A 1 105 ? 8.558 -0.221 -1.047 1.00 94.19 105 ARG A N 1
ATOM 841 C CA . ARG A 1 105 ? 7.800 -1.448 -0.837 1.00 94.19 105 ARG A CA 1
ATOM 842 C C . ARG A 1 105 ? 7.860 -1.819 0.629 1.00 94.19 105 ARG A C 1
ATOM 844 O O . ARG A 1 105 ? 8.962 -1.960 1.153 1.00 94.19 105 ARG A O 1
ATOM 851 N N . THR A 1 106 ? 6.708 -2.031 1.244 1.00 93.50 106 THR A N 1
ATOM 852 C CA . THR A 1 106 ? 6.578 -2.442 2.643 1.00 93.50 106 THR A CA 1
ATOM 853 C C . THR A 1 106 ? 5.808 -3.753 2.704 1.00 93.50 106 THR A C 1
ATOM 855 O O . THR A 1 106 ? 4.772 -3.891 2.060 1.00 93.50 106 THR A O 1
ATOM 858 N N . PHE A 1 107 ? 6.331 -4.719 3.454 1.00 90.69 107 PHE A N 1
ATOM 859 C CA . PHE A 1 107 ? 5.637 -5.971 3.747 1.00 90.69 107 PHE A CA 1
ATOM 860 C C . PHE A 1 107 ? 4.794 -5.783 5.014 1.00 90.69 107 PHE A C 1
ATOM 862 O O . PHE A 1 107 ? 5.361 -5.446 6.059 1.00 90.69 107 PHE A O 1
ATOM 869 N N . LEU A 1 108 ? 3.474 -5.951 4.912 1.00 83.75 108 LEU A N 1
ATOM 870 C CA . LEU A 1 108 ? 2.560 -5.864 6.054 1.00 83.75 108 LEU A CA 1
ATOM 871 C C . LEU A 1 108 ? 2.518 -7.214 6.784 1.00 83.75 108 LEU A C 1
ATOM 873 O O . LEU A 1 108 ? 2.664 -8.259 6.155 1.00 83.75 108 LEU A O 1
ATOM 877 N N . GLN A 1 109 ? 2.412 -7.175 8.114 1.00 63.72 109 GLN A N 1
ATOM 878 C CA . GLN A 1 109 ? 2.350 -8.360 8.978 1.00 63.72 109 GLN A CA 1
ATOM 879 C C . GLN A 1 109 ? 0.949 -8.579 9.510 1.00 63.72 109 GLN A C 1
ATOM 881 O O . GLN A 1 109 ? 0.297 -7.550 9.791 1.00 63.72 109 GLN A O 1
#

InterPro domains:
  IPR056301 Alpha-glucan water dikinase-like, N-terminal Ig-like domain [PF23166] (37-109)

Radius of gyration: 22.25 Å; chains: 1; bounding box: 62×53×33 Å

Secondary structure (DSSP, 8-state):
--------------------------------PPP----------EEEEEEEETTTTEEEEEEEE---S-EEEEE-B--STT---B-PPSPPPTTEEEETTTEEEEEE-

pLDDT: mean 75.09, std 22.49, range [29.58, 94.88]